Protein AF-A0AAJ4JNA9-F1 (afdb_monomer)

Foldseek 3Di:
DPVLVVVLQVQLVVQLVVQLVVCCVVCVPDDPVVSVVSSVVSSVVSSVVSCVVSPPPPD

Mean predicted aligned error: 6.32 Å

Radius of gyration: 13.59 Å; Cα contacts (8 Å, |Δi|>4): 36; chains: 1; bounding box: 34×16×36 Å

Solvent-accessible surface area (backbone atoms only — not comparable to full-atom values): 3326 Å² total; per-residue (Å²): 130,64,68,69,60,54,53,29,50,52,53,12,51,53,48,24,52,53,52,47,52,52,47,45,72,78,41,72,86,58,55,67,70,56,54,53,51,51,42,53,52,36,38,56,50,27,38,56,50,28,46,66,76,55,56,78,84,83,124

Sequence (59 aa):
MKIRNIDRALLTGLFVGIIIFISEYFFPDTNSFISIFIGALAALIGYLIAVKILPKEND

pLDDT: mean 82.24, std 10.01, range [45.38, 91.62]

Secondary structure (DSSP, 8-state):
--HHHHHHHHHHHHHHHHHHHHHHHH-TT--HHHHHHHHHHHHHHHHHHHHHHS-----

Structure (mmCIF, N/CA/C/O backbone):
data_AF-A0AAJ4JNA9-F1
#
_entry.id   AF-A0AAJ4JNA9-F1
#
loop_
_atom_site.group_PDB
_atom_site.id
_atom_site.type_symbol
_atom_site.label_atom_id
_atom_site.label_alt_id
_atom_site.label_comp_id
_atom_site.label_asym_id
_atom_site.label_entity_id
_atom_site.label_seq_id
_atom_site.pdbx_PDB_ins_code
_atom_site.Cartn_x
_atom_site.Cartn_y
_atom_site.Cartn_z
_atom_site.occupancy
_atom_site.B_iso_or_equiv
_atom_site.auth_seq_id
_atom_site.auth_comp_id
_atom_site.auth_asym_id
_atom_site.auth_atom_id
_atom_site.pdbx_PDB_model_num
ATOM 1 N N . MET A 1 1 ? -10.263 -2.986 19.995 1.00 51.53 1 MET A N 1
ATOM 2 C CA . MET A 1 1 ? -10.216 -2.400 18.634 1.00 51.53 1 MET A CA 1
ATOM 3 C C . MET A 1 1 ? -11.649 -2.171 18.173 1.00 51.53 1 MET A C 1
ATOM 5 O O . MET A 1 1 ? -12.406 -3.129 18.189 1.00 51.53 1 MET A O 1
ATOM 9 N N . LYS A 1 2 ? -12.060 -0.939 17.827 1.00 64.75 2 LYS A N 1
ATOM 10 C CA . LYS A 1 2 ? -13.383 -0.719 17.206 1.00 64.75 2 LYS A CA 1
ATOM 11 C C . LYS A 1 2 ? -13.362 -1.390 15.821 1.00 64.75 2 LYS A C 1
ATOM 13 O O . LYS A 1 2 ? -12.413 -1.152 15.080 1.00 64.75 2 LYS A O 1
ATOM 18 N N . ILE A 1 3 ? -14.371 -2.198 15.485 1.00 70.56 3 ILE A N 1
ATOM 19 C CA . ILE A 1 3 ? -14.501 -2.937 14.206 1.00 70.56 3 ILE A CA 1
ATOM 20 C C . ILE A 1 3 ? -14.208 -2.039 12.986 1.00 70.56 3 ILE A C 1
ATOM 22 O O . ILE A 1 3 ? -13.431 -2.408 12.117 1.00 70.56 3 ILE A O 1
ATOM 26 N N . ARG A 1 4 ? -14.653 -0.779 13.020 1.00 71.62 4 ARG A N 1
ATOM 27 C CA . ARG A 1 4 ? -14.396 0.230 11.973 1.00 71.62 4 ARG A CA 1
ATOM 28 C C . ARG A 1 4 ? -12.914 0.527 11.702 1.00 71.62 4 ARG A C 1
ATOM 30 O O . ARG A 1 4 ? -12.562 0.912 10.594 1.00 71.62 4 ARG A O 1
ATOM 37 N N . ASN A 1 5 ? -12.030 0.386 12.694 1.00 77.62 5 ASN A N 1
ATOM 38 C CA . ASN A 1 5 ? -10.588 0.545 12.466 1.00 77.62 5 ASN A CA 1
ATOM 39 C C . ASN A 1 5 ? -10.016 -0.640 11.677 1.00 77.62 5 ASN A C 1
ATOM 41 O O . ASN A 1 5 ? -9.076 -0.451 10.911 1.00 77.62 5 ASN A O 1
ATOM 45 N N . ILE A 1 6 ? -10.587 -1.833 11.860 1.00 81.06 6 ILE A N 1
ATOM 46 C CA . ILE A 1 6 ? -10.224 -3.033 11.103 1.00 81.06 6 ILE A CA 1
ATOM 47 C C . ILE A 1 6 ? -10.703 -2.871 9.656 1.00 81.06 6 ILE A C 1
ATOM 49 O O . ILE A 1 6 ? -9.911 -3.078 8.743 1.00 81.06 6 ILE A O 1
ATOM 53 N N . ASP A 1 7 ? -11.926 -2.375 9.442 1.00 83.75 7 ASP A N 1
ATOM 54 C CA . ASP A 1 7 ? -12.463 -2.106 8.097 1.00 83.75 7 ASP A CA 1
ATOM 55 C C . ASP A 1 7 ? -11.616 -1.085 7.326 1.00 83.75 7 ASP A C 1
ATOM 57 O O . ASP A 1 7 ? -11.296 -1.283 6.155 1.00 83.75 7 ASP A O 1
ATOM 61 N N . ARG A 1 8 ? -11.173 -0.009 7.993 1.00 83.62 8 ARG A N 1
ATOM 62 C CA . ARG A 1 8 ? -10.250 0.966 7.389 1.00 83.62 8 ARG A CA 1
ATOM 63 C C . ARG A 1 8 ? -8.904 0.348 7.030 1.00 83.62 8 ARG A C 1
ATOM 65 O O . ARG A 1 8 ? -8.358 0.675 5.978 1.00 83.62 8 ARG A O 1
ATOM 72 N N . ALA A 1 9 ? -8.360 -0.510 7.893 1.00 85.19 9 ALA A N 1
ATOM 73 C CA . ALA A 1 9 ? -7.082 -1.171 7.647 1.00 85.19 9 ALA A CA 1
ATOM 74 C C . ALA A 1 9 ? -7.183 -2.161 6.478 1.00 85.19 9 ALA A C 1
ATOM 76 O O . ALA A 1 9 ? -6.311 -2.163 5.614 1.00 85.19 9 ALA A O 1
ATOM 77 N N . LEU A 1 10 ? -8.274 -2.931 6.404 1.00 89.69 10 LEU A N 1
ATOM 78 C CA . LEU A 1 10 ? -8.587 -3.824 5.286 1.00 89.69 10 LEU A CA 1
ATOM 79 C C . LEU A 1 10 ? -8.727 -3.057 3.970 1.00 89.69 10 LEU A C 1
ATOM 81 O O . LEU A 1 10 ? -8.096 -3.428 2.983 1.00 89.69 10 LEU A O 1
ATOM 85 N N . LEU A 1 11 ? -9.491 -1.959 3.957 1.00 88.62 11 LEU A N 1
ATOM 86 C CA . LEU A 1 11 ? -9.680 -1.136 2.759 1.00 88.62 11 LEU A CA 1
ATOM 87 C C . LEU A 1 11 ? -8.363 -0.496 2.294 1.00 88.62 11 LEU A C 1
ATOM 89 O O . LEU A 1 11 ? -8.061 -0.487 1.103 1.00 88.62 11 LEU A O 1
ATOM 93 N N . THR A 1 12 ? -7.555 -0.012 3.240 1.00 90.19 12 THR A N 1
ATOM 94 C CA . THR A 1 12 ? -6.222 0.537 2.958 1.00 90.19 12 THR A CA 1
ATOM 95 C C . THR A 1 12 ? -5.298 -0.538 2.393 1.00 90.19 12 THR A C 1
ATOM 97 O O . THR A 1 12 ? -4.659 -0.311 1.372 1.00 90.19 12 THR A O 1
ATOM 100 N N . GLY A 1 13 ? -5.244 -1.718 3.017 1.00 90.75 13 GLY A N 1
ATOM 101 C CA . GLY A 1 13 ? -4.406 -2.827 2.565 1.00 90.75 13 GLY A CA 1
ATOM 102 C C . GLY A 1 13 ? -4.791 -3.321 1.172 1.00 90.75 13 GLY A C 1
ATOM 103 O O . GLY A 1 13 ? -3.917 -3.512 0.330 1.00 90.75 13 GLY A O 1
ATOM 104 N N . LEU A 1 14 ? -6.093 -3.446 0.898 1.00 91.31 14 LEU A N 1
ATOM 105 C CA . LEU A 1 14 ? -6.605 -3.799 -0.426 1.00 91.31 14 LEU A CA 1
ATOM 106 C C . LEU A 1 14 ? -6.195 -2.759 -1.477 1.00 91.31 14 LEU A C 1
ATOM 108 O O . LEU A 1 14 ? -5.695 -3.119 -2.540 1.00 91.31 14 LEU A O 1
ATOM 112 N N . PHE A 1 15 ? -6.364 -1.472 -1.167 1.00 89.88 15 PHE A N 1
ATOM 113 C CA . PHE A 1 15 ? -5.981 -0.380 -2.061 1.00 89.88 15 PHE A CA 1
ATOM 114 C C . PHE A 1 15 ? -4.480 -0.393 -2.375 1.00 89.88 15 PHE A C 1
ATOM 116 O O . PHE A 1 15 ? -4.091 -0.325 -3.539 1.00 89.88 15 PHE A O 1
ATOM 123 N N . VAL A 1 16 ? -3.633 -0.541 -1.352 1.00 91.62 16 VAL A N 1
ATOM 124 C CA . VAL A 1 16 ? -2.175 -0.635 -1.517 1.00 91.62 16 VAL A CA 1
ATOM 125 C C . VAL A 1 16 ? -1.796 -1.829 -2.384 1.00 91.62 16 VAL A C 1
ATOM 127 O O . VAL A 1 16 ? -0.992 -1.675 -3.299 1.00 91.62 16 VAL A O 1
ATOM 130 N N . GLY A 1 17 ? -2.400 -2.994 -2.135 1.00 90.50 17 GLY A N 1
ATOM 131 C CA . GLY A 1 17 ? -2.153 -4.199 -2.921 1.00 90.50 17 GLY A CA 1
ATOM 132 C C . GLY A 1 17 ? -2.452 -3.995 -4.406 1.00 90.50 17 GLY A C 1
ATOM 133 O O . GLY A 1 17 ? -1.632 -4.356 -5.244 1.00 90.50 17 GLY A O 1
ATOM 134 N N . ILE A 1 18 ? -3.572 -3.343 -4.736 1.00 91.12 18 ILE A N 1
ATOM 135 C CA . ILE A 1 18 ? -3.937 -3.025 -6.124 1.00 91.12 18 ILE A CA 1
ATOM 136 C C . ILE A 1 18 ? -2.913 -2.076 -6.762 1.00 91.12 18 ILE A C 1
ATOM 138 O O . ILE A 1 18 ? -2.483 -2.312 -7.888 1.00 91.12 18 ILE A O 1
ATOM 142 N N . ILE A 1 19 ? -2.493 -1.024 -6.054 1.00 88.38 19 ILE A N 1
ATOM 143 C CA . ILE A 1 19 ? -1.521 -0.051 -6.578 1.00 88.38 19 ILE A CA 1
ATOM 144 C C . ILE A 1 19 ? -0.154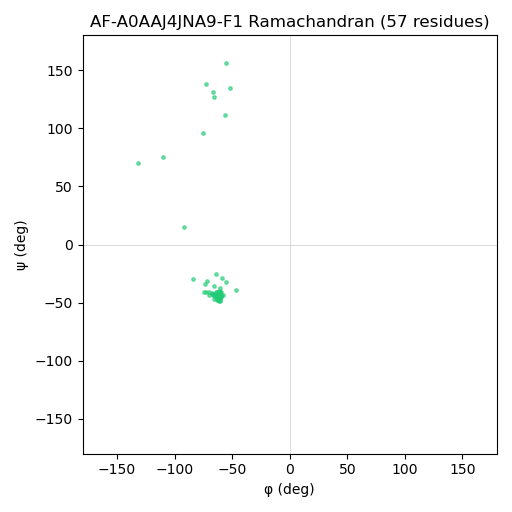 -0.693 -6.818 1.00 88.38 19 ILE A C 1
ATOM 146 O O . ILE A 1 19 ? 0.438 -0.465 -7.871 1.00 88.38 19 ILE A O 1
ATOM 150 N N . ILE A 1 20 ? 0.335 -1.510 -5.880 1.00 88.25 20 ILE A N 1
ATOM 151 C CA . ILE A 1 20 ? 1.604 -2.230 -6.041 1.00 88.25 20 ILE A CA 1
ATOM 152 C C . ILE A 1 20 ? 1.506 -3.197 -7.220 1.00 88.25 20 ILE A C 1
ATOM 154 O O . ILE A 1 20 ? 2.378 -3.181 -8.081 1.00 88.25 20 ILE A O 1
ATOM 158 N N . PHE A 1 21 ? 0.416 -3.962 -7.314 1.00 88.75 21 PHE A N 1
ATOM 159 C CA . PHE A 1 21 ? 0.208 -4.911 -8.405 1.00 88.75 21 PHE A CA 1
ATOM 160 C C . PHE A 1 21 ? 0.195 -4.225 -9.778 1.00 88.75 21 PHE A C 1
ATOM 162 O O . PHE A 1 21 ? 0.848 -4.686 -10.709 1.00 88.75 21 PHE A O 1
ATOM 169 N N . ILE A 1 22 ? -0.499 -3.089 -9.904 1.00 88.19 22 ILE A N 1
ATOM 170 C CA . ILE A 1 22 ? -0.493 -2.282 -11.133 1.00 88.19 22 ILE A CA 1
ATOM 171 C C . ILE A 1 22 ? 0.916 -1.743 -11.406 1.00 88.19 22 ILE A C 1
ATOM 173 O O . ILE A 1 22 ? 1.400 -1.835 -12.531 1.00 88.19 22 ILE A O 1
ATOM 177 N N . SER A 1 23 ? 1.595 -1.200 -10.395 1.00 84.69 23 SER A N 1
ATOM 178 C CA . SER A 1 23 ? 2.938 -0.638 -10.557 1.00 84.69 23 SER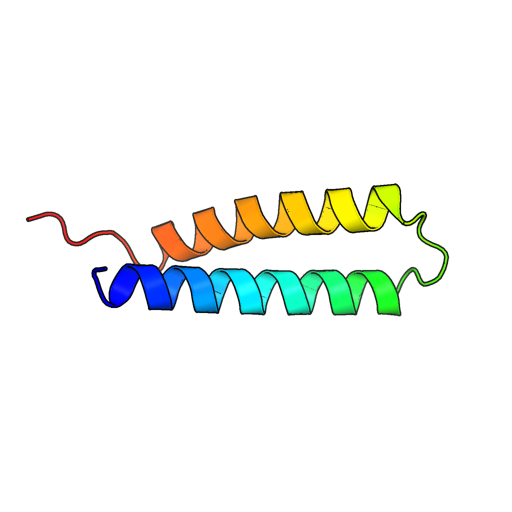 A CA 1
ATOM 179 C C . SER A 1 23 ? 3.943 -1.683 -11.039 1.00 84.69 23 SER A C 1
ATOM 181 O O . SER A 1 23 ? 4.742 -1.394 -11.923 1.00 84.69 23 SER A O 1
ATOM 183 N N . GLU A 1 24 ? 3.892 -2.890 -10.485 1.00 84.50 24 GLU A N 1
ATOM 184 C CA . GLU A 1 24 ? 4.788 -3.991 -10.840 1.00 84.50 24 GLU A CA 1
ATOM 185 C C . GLU A 1 24 ? 4.444 -4.583 -12.214 1.00 84.50 24 GLU A C 1
ATOM 187 O O . GLU A 1 24 ? 5.340 -4.921 -12.983 1.00 84.50 24 GLU A O 1
ATOM 192 N N . TYR A 1 25 ? 3.158 -4.611 -12.580 1.00 86.50 25 TYR A N 1
ATOM 193 C CA . TYR A 1 25 ? 2.714 -5.032 -13.910 1.00 86.50 25 TYR A CA 1
ATOM 194 C C . TYR A 1 25 ? 3.168 -4.077 -15.026 1.00 86.50 25 TYR A C 1
ATOM 196 O O . TYR A 1 25 ? 3.590 -4.525 -16.090 1.00 86.50 25 TYR A O 1
ATOM 204 N N . PHE A 1 26 ? 3.077 -2.760 -14.809 1.00 84.50 26 PHE A N 1
ATOM 205 C CA . PHE A 1 26 ? 3.452 -1.761 -15.820 1.00 84.50 26 PHE A CA 1
ATOM 206 C C . PHE A 1 26 ? 4.951 -1.447 -15.842 1.00 84.50 26 PHE A C 1
ATOM 208 O O . PHE A 1 26 ? 5.480 -1.094 -16.895 1.00 84.50 26 PHE A O 1
ATOM 215 N N . PHE A 1 27 ? 5.633 -1.566 -14.703 1.00 82.81 27 PHE A N 1
ATOM 216 C CA . PHE A 1 27 ? 7.046 -1.226 -14.566 1.00 82.81 27 PHE A CA 1
ATOM 217 C C . PHE A 1 27 ? 7.814 -2.355 -13.854 1.00 82.81 27 PHE A C 1
ATOM 219 O O . PHE A 1 27 ? 8.254 -2.178 -12.713 1.00 82.81 27 PHE A O 1
ATOM 226 N N . PRO A 1 28 ? 8.002 -3.510 -14.518 1.00 75.75 28 PRO A N 1
ATOM 227 C CA . PRO A 1 28 ? 8.632 -4.688 -13.916 1.00 75.75 28 PRO A CA 1
ATOM 228 C C . PRO A 1 28 ? 10.101 -4.466 -13.518 1.00 75.75 28 PRO A C 1
ATOM 230 O O . PRO A 1 28 ? 10.581 -5.096 -12.583 1.00 75.75 28 PRO A O 1
ATOM 233 N N . ASP A 1 29 ? 10.799 -3.525 -14.163 1.00 79.88 29 ASP A N 1
ATOM 234 C CA . ASP A 1 29 ? 12.202 -3.180 -13.874 1.00 79.88 29 ASP A CA 1
ATOM 235 C C . ASP A 1 29 ? 12.356 -2.035 -12.853 1.00 79.88 29 ASP A C 1
ATOM 237 O O . ASP A 1 29 ? 13.417 -1.415 -12.728 1.00 79.88 29 ASP A O 1
ATOM 241 N N . THR A 1 30 ? 11.289 -1.698 -12.123 1.00 75.62 30 THR A N 1
ATOM 242 C CA . THR A 1 30 ? 11.347 -0.647 -11.101 1.00 75.62 30 THR A CA 1
ATOM 243 C C . THR A 1 30 ? 12.271 -1.064 -9.963 1.00 75.62 30 THR A C 1
ATOM 245 O O . THR A 1 30 ? 12.099 -2.117 -9.351 1.00 75.62 30 THR A O 1
ATOM 248 N N . ASN A 1 31 ? 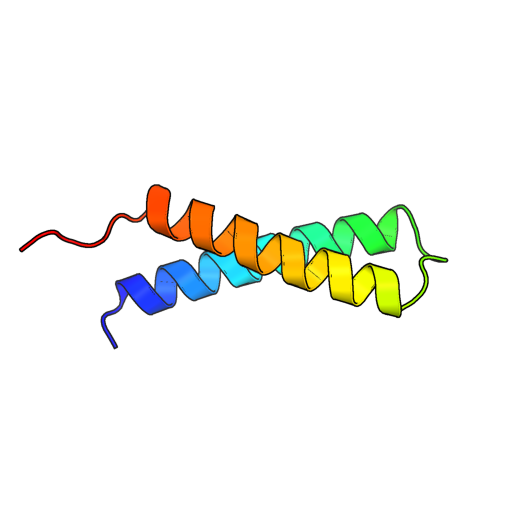13.237 -0.203 -9.628 1.00 81.19 31 ASN A N 1
ATOM 249 C CA . ASN A 1 31 ? 14.124 -0.429 -8.489 1.00 81.19 31 ASN A CA 1
ATOM 250 C C . ASN A 1 31 ? 13.318 -0.724 -7.217 1.00 81.19 31 ASN A C 1
ATOM 252 O O . ASN A 1 31 ? 12.402 0.020 -6.869 1.00 81.19 31 ASN A O 1
ATOM 256 N N . SER A 1 32 ? 13.727 -1.749 -6.467 1.00 78.75 32 SER A N 1
ATOM 257 C CA . SER A 1 32 ? 13.010 -2.212 -5.269 1.00 78.75 32 SER A CA 1
ATOM 258 C C . SER A 1 32 ? 12.786 -1.098 -4.227 1.00 78.75 32 SER A C 1
ATOM 260 O O . SER A 1 32 ? 11.739 -1.031 -3.589 1.00 78.75 32 SER A O 1
ATOM 262 N N . PHE A 1 33 ? 13.719 -0.141 -4.129 1.00 83.94 33 PHE A N 1
ATOM 263 C CA . PHE A 1 33 ? 13.563 1.072 -3.314 1.00 83.94 33 PHE A CA 1
ATOM 264 C C . PHE A 1 33 ? 12.377 1.949 -3.736 1.00 83.94 33 PHE A C 1
ATOM 266 O O . PHE A 1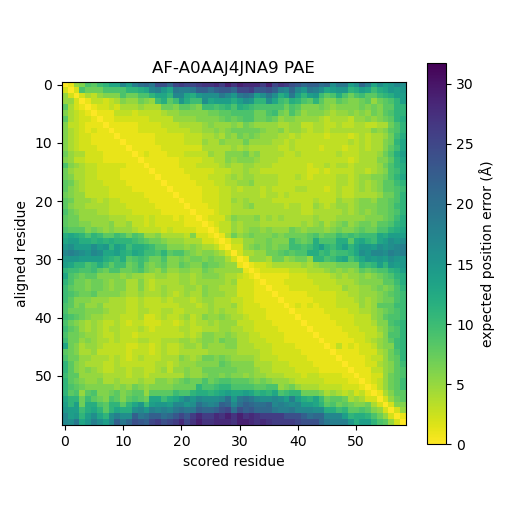 33 ? 11.664 2.478 -2.884 1.00 83.94 33 PHE A O 1
ATOM 273 N N . ILE A 1 34 ? 12.160 2.104 -5.042 1.00 83.69 34 ILE A N 1
ATOM 274 C CA . ILE A 1 34 ? 11.064 2.901 -5.597 1.00 83.69 34 ILE A CA 1
ATOM 275 C C . ILE A 1 34 ? 9.733 2.187 -5.337 1.00 83.69 34 ILE A C 1
ATOM 277 O O . ILE A 1 34 ? 8.787 2.833 -4.898 1.00 83.69 34 ILE A O 1
ATOM 281 N N . SER A 1 35 ? 9.669 0.861 -5.492 1.00 81.44 35 SER A N 1
ATOM 282 C CA . SER A 1 35 ? 8.460 0.080 -5.184 1.00 81.44 35 SER A CA 1
ATOM 283 C C . SER A 1 35 ? 8.061 0.173 -3.707 1.00 81.44 35 SER A C 1
ATOM 285 O O . SER A 1 35 ? 6.886 0.368 -3.396 1.00 81.44 35 SER A O 1
ATOM 287 N N . ILE A 1 36 ? 9.033 0.124 -2.787 1.00 85.88 36 ILE A N 1
ATOM 288 C CA . ILE A 1 36 ? 8.789 0.332 -1.348 1.00 85.88 36 ILE A CA 1
ATOM 289 C C . ILE A 1 36 ? 8.257 1.747 -1.088 1.00 85.88 36 ILE A C 1
ATOM 291 O O . ILE A 1 36 ? 7.310 1.925 -0.320 1.00 85.88 36 ILE A O 1
ATOM 295 N N . PHE A 1 37 ? 8.832 2.756 -1.747 1.00 88.94 37 PHE A N 1
ATOM 296 C CA . PHE A 1 37 ? 8.393 4.142 -1.610 1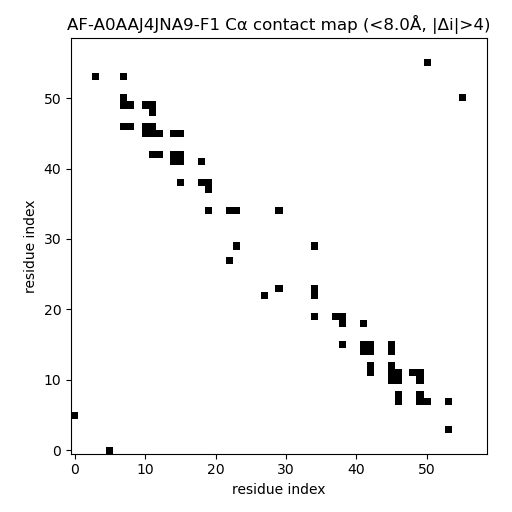.00 88.94 37 PHE A CA 1
ATOM 297 C C . PHE A 1 37 ? 6.962 4.354 -2.130 1.00 88.94 37 PHE A C 1
ATOM 299 O O . PHE A 1 37 ? 6.142 4.975 -1.451 1.00 88.94 37 PHE A O 1
ATOM 306 N N . ILE A 1 38 ? 6.631 3.777 -3.288 1.00 86.88 38 ILE A N 1
ATOM 307 C CA . ILE A 1 38 ? 5.279 3.793 -3.862 1.00 86.88 38 ILE A CA 1
ATOM 308 C C . ILE A 1 38 ? 4.294 3.094 -2.921 1.00 86.88 38 ILE A C 1
ATOM 310 O O . ILE A 1 38 ? 3.229 3.643 -2.643 1.00 86.88 38 ILE A O 1
ATOM 314 N N . GLY A 1 39 ? 4.656 1.931 -2.371 1.00 88.19 39 GLY A N 1
ATOM 315 C CA . GLY A 1 39 ? 3.828 1.208 -1.404 1.00 88.19 3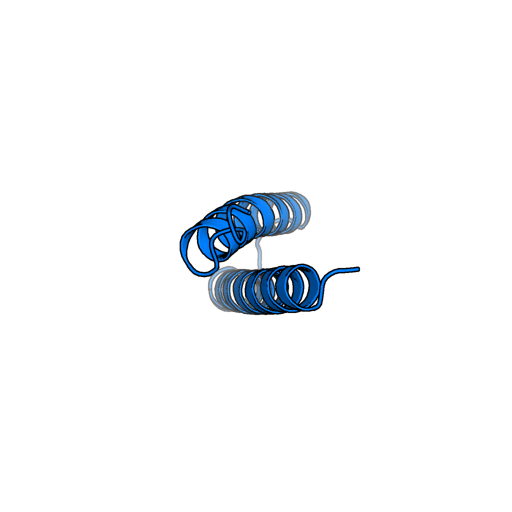9 GLY A CA 1
ATOM 316 C C . GLY A 1 39 ? 3.552 2.017 -0.132 1.00 88.19 39 GLY A C 1
ATOM 317 O O . GLY A 1 39 ? 2.410 2.085 0.324 1.00 88.19 39 GLY A O 1
ATOM 318 N N . ALA A 1 40 ? 4.567 2.695 0.411 1.00 89.06 40 ALA A N 1
ATOM 319 C CA . ALA A 1 40 ? 4.421 3.545 1.592 1.00 89.06 40 ALA A CA 1
ATOM 320 C C . ALA A 1 40 ? 3.521 4.767 1.328 1.00 89.06 40 ALA A C 1
ATOM 322 O O . ALA A 1 40 ? 2.641 5.080 2.136 1.00 89.06 40 ALA A O 1
ATOM 323 N N . LEU A 1 41 ? 3.691 5.431 0.179 1.00 91.12 41 LEU A N 1
ATOM 324 C CA . LEU A 1 41 ? 2.825 6.537 -0.237 1.00 91.12 41 LEU A CA 1
ATOM 325 C C . LEU A 1 41 ? 1.384 6.073 -0.465 1.00 91.12 41 LEU A C 1
ATOM 327 O O . LEU A 1 41 ? 0.447 6.719 0.004 1.00 91.12 41 LEU A O 1
ATOM 331 N N . ALA A 1 42 ? 1.201 4.932 -1.130 1.00 90.75 42 ALA A N 1
ATOM 332 C CA . ALA A 1 42 ? -0.109 4.338 -1.352 1.00 90.75 42 ALA A CA 1
ATOM 333 C C . ALA A 1 42 ? -0.803 3.996 -0.027 1.00 90.75 42 ALA A C 1
ATOM 335 O O . ALA A 1 42 ? -2.008 4.201 0.092 1.00 90.75 42 ALA A O 1
ATOM 336 N N . ALA A 1 43 ? -0.060 3.536 0.985 1.00 89.94 43 ALA A N 1
ATOM 337 C CA . ALA A 1 43 ? -0.610 3.228 2.303 1.00 89.94 43 ALA A CA 1
ATOM 338 C C . ALA A 1 43 ? -1.079 4.485 3.038 1.00 89.94 43 ALA A C 1
ATOM 340 O O . ALA A 1 43 ? -2.171 4.494 3.607 1.00 89.94 43 ALA A O 1
ATOM 341 N N . LEU A 1 44 ? -0.301 5.569 2.974 1.00 89.81 44 LEU A N 1
ATOM 342 C CA . LEU A 1 44 ? -0.694 6.865 3.530 1.00 89.81 44 LEU A CA 1
ATOM 343 C C . LEU A 1 44 ? -1.959 7.411 2.859 1.00 89.81 44 LEU A C 1
ATOM 345 O O . LEU A 1 44 ? -2.909 7.797 3.542 1.00 89.81 44 LEU A O 1
ATOM 349 N N . ILE A 1 45 ? -1.987 7.411 1.526 1.00 89.88 45 ILE A N 1
ATOM 350 C CA . ILE A 1 45 ? -3.122 7.910 0.742 1.00 89.88 45 ILE A CA 1
ATOM 351 C C . ILE A 1 45 ? -4.354 7.027 0.963 1.00 89.88 45 ILE A C 1
ATOM 353 O O . ILE A 1 45 ? -5.436 7.539 1.243 1.00 89.88 45 ILE A O 1
ATOM 357 N N . GLY A 1 46 ? -4.190 5.707 0.897 1.00 88.50 46 GLY A N 1
ATOM 358 C CA . GLY A 1 46 ? -5.257 4.736 1.121 1.00 88.50 46 GLY A CA 1
ATOM 359 C C . GLY A 1 46 ? -5.868 4.868 2.512 1.00 88.50 46 GLY A C 1
ATOM 360 O O . GLY A 1 46 ? -7.090 4.871 2.641 1.00 88.50 46 GLY A O 1
ATOM 361 N N . TYR A 1 47 ? -5.042 5.086 3.540 1.00 87.56 47 TYR A N 1
ATOM 362 C CA . TYR A 1 47 ? -5.527 5.316 4.897 1.00 87.56 47 TYR A CA 1
ATOM 363 C C . TYR A 1 47 ? -6.288 6.636 5.022 1.00 87.56 47 TYR A C 1
ATOM 365 O O . TYR A 1 47 ? -7.362 6.670 5.623 1.00 87.56 47 TYR A O 1
ATOM 373 N N . LEU A 1 48 ? -5.785 7.719 4.422 1.00 86.44 48 LEU A N 1
ATOM 374 C CA . LEU A 1 48 ? -6.485 9.007 4.394 1.00 86.44 48 LEU A CA 1
ATOM 375 C C . LEU A 1 48 ? -7.852 8.894 3.706 1.00 86.44 48 LEU A C 1
ATOM 377 O O . LEU A 1 48 ? -8.848 9.409 4.220 1.00 86.44 48 LEU A O 1
ATOM 381 N N . ILE A 1 49 ? -7.917 8.179 2.580 1.00 86.12 49 ILE A N 1
ATOM 382 C CA . ILE A 1 49 ? -9.165 7.889 1.870 1.00 86.12 49 ILE A CA 1
ATOM 383 C C . ILE A 1 49 ? -10.096 7.056 2.758 1.00 86.12 49 ILE A C 1
ATOM 385 O O . ILE A 1 49 ? -11.257 7.420 2.931 1.00 86.12 49 ILE A O 1
ATOM 389 N N . ALA A 1 50 ? -9.594 5.989 3.381 1.00 84.88 50 ALA A N 1
ATOM 390 C CA . ALA A 1 50 ? -10.379 5.121 4.252 1.00 84.88 50 ALA A CA 1
ATOM 391 C C . ALA A 1 50 ? -10.947 5.873 5.464 1.00 84.88 50 ALA A C 1
ATOM 393 O O . ALA A 1 50 ? -12.104 5.675 5.827 1.00 84.88 50 ALA A O 1
ATOM 394 N N . VAL A 1 51 ? -10.172 6.776 6.070 1.00 84.75 51 VAL A N 1
ATOM 395 C CA . VAL A 1 51 ? -10.631 7.639 7.169 1.00 84.75 51 VAL A CA 1
ATOM 396 C C . VAL A 1 51 ? -11.709 8.618 6.704 1.00 84.75 51 VAL A C 1
ATOM 398 O O . VAL A 1 51 ? -12.635 8.890 7.465 1.00 84.75 51 VAL A O 1
ATOM 401 N N . LYS A 1 52 ? -11.618 9.13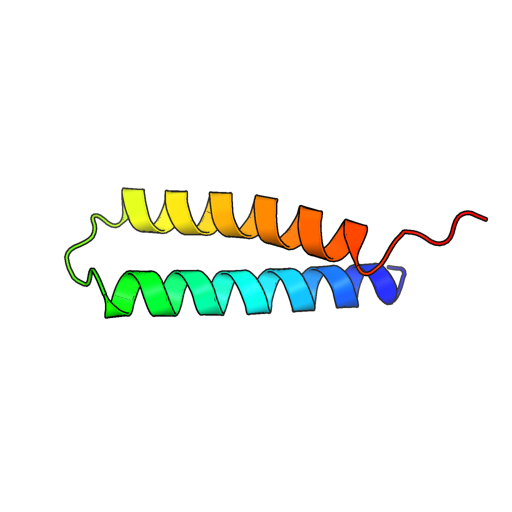1 5.471 1.00 82.00 52 LYS A N 1
ATOM 402 C CA . LYS A 1 52 ? -12.616 10.049 4.907 1.00 82.00 52 LYS A CA 1
ATOM 403 C C . LYS A 1 52 ? -13.916 9.341 4.512 1.00 82.00 52 LYS A C 1
ATOM 405 O O . LYS A 1 52 ? -14.986 9.886 4.754 1.00 82.00 52 LYS A O 1
ATOM 410 N N . ILE A 1 53 ? -13.827 8.147 3.922 1.00 82.25 53 ILE A N 1
ATOM 411 C CA . ILE A 1 53 ? -14.983 7.333 3.501 1.00 82.25 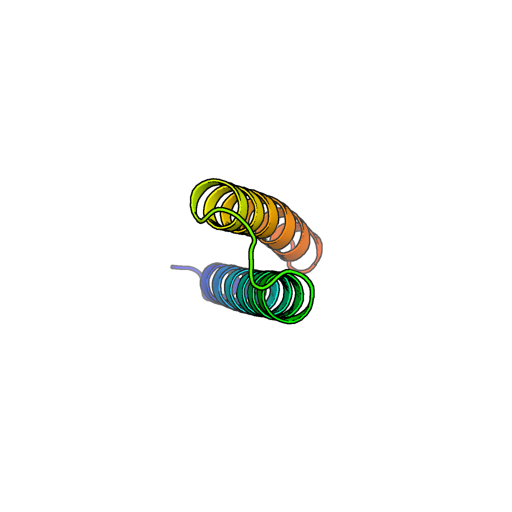53 ILE A CA 1
ATOM 412 C C . ILE A 1 53 ? -15.694 6.726 4.710 1.00 82.25 53 ILE A C 1
ATOM 414 O O . ILE A 1 53 ? -16.919 6.705 4.771 1.00 82.25 53 ILE A O 1
ATOM 418 N N . LEU A 1 54 ? -14.926 6.246 5.686 1.00 79.12 54 LEU A N 1
ATOM 419 C CA . LEU A 1 54 ? -15.434 5.705 6.938 1.00 79.12 54 LEU A CA 1
ATOM 420 C C . LEU A 1 54 ? -15.064 6.686 8.052 1.00 79.12 54 LEU A C 1
ATOM 422 O O . LEU A 1 54 ? -14.138 6.375 8.803 1.00 79.12 54 LEU A O 1
ATOM 426 N N . PRO A 1 55 ? -15.735 7.848 8.201 1.00 70.44 55 PRO A N 1
ATOM 427 C CA . PRO A 1 55 ? -15.429 8.823 9.251 1.00 70.44 55 PRO A CA 1
ATOM 428 C C . PRO A 1 55 ? -15.486 8.171 10.631 1.00 70.44 55 PRO A C 1
ATOM 430 O O . PRO A 1 55 ? -16.055 7.093 10.800 1.00 70.44 55 PRO A O 1
ATOM 433 N N . LYS A 1 56 ? -14.803 8.727 11.634 1.00 66.19 56 LYS A N 1
ATOM 434 C CA . LYS A 1 56 ? -14.928 8.199 13.002 1.00 66.19 56 LYS A CA 1
ATOM 435 C C . LYS A 1 56 ? -16.312 8.616 13.491 1.00 66.19 56 LYS A C 1
ATOM 437 O O . LYS A 1 56 ? -16.742 9.718 13.181 1.00 66.19 56 LYS A O 1
ATOM 442 N N . GLU A 1 57 ? -17.022 7.723 14.170 1.00 62.88 57 GLU A N 1
ATOM 443 C CA . GLU A 1 57 ? -18.218 8.128 14.911 1.00 62.88 57 GLU A CA 1
ATOM 444 C C . GLU A 1 57 ? -17.776 9.226 15.8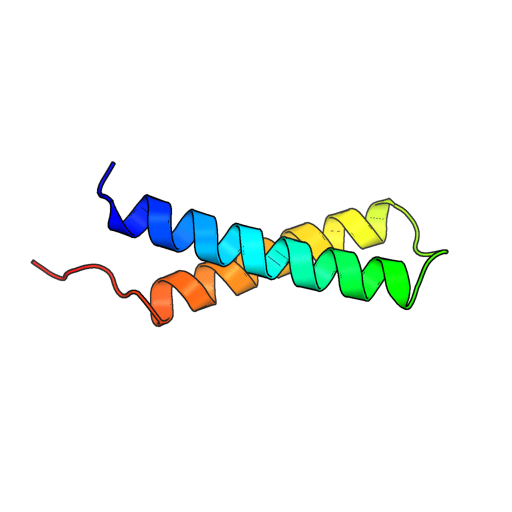78 1.00 62.88 57 GLU A C 1
ATOM 446 O O . GLU A 1 57 ? -16.917 8.975 16.730 1.00 62.88 57 GLU A O 1
ATOM 451 N N . ASN A 1 58 ? -18.241 10.449 15.627 1.00 55.25 58 ASN A N 1
ATOM 452 C CA . ASN A 1 58 ? -18.210 11.512 16.612 1.00 55.25 58 ASN A CA 1
ATOM 453 C C . ASN A 1 58 ? -19.332 11.155 17.586 1.00 55.25 58 ASN A C 1
ATOM 455 O O . ASN A 1 58 ? -20.496 11.384 17.266 1.00 55.25 58 ASN A O 1
ATOM 459 N N . ASP A 1 59 ? -18.966 10.493 18.682 1.00 45.38 59 ASP A N 1
ATOM 460 C CA . ASP A 1 59 ? -19.727 10.605 19.928 1.00 45.38 59 ASP A CA 1
ATOM 461 C C . ASP A 1 59 ? -19.498 12.013 20.493 1.00 45.38 59 ASP A C 1
ATOM 463 O O . ASP A 1 59 ? -18.311 12.429 20.534 1.00 45.38 59 ASP A O 1
#